Protein AF-A0A7W1J3N5-F1 (afdb_monomer_lite)

Sequence (73 aa):
MIAYLKDEDGAGVVEEHLAGDEGPCVAHAVNLCEVYYDYLRNEGEEAAKDAVETLKNDGLEVRTDMDEPFWKT

Radius of gyration: 12.68 Å; chains: 1; bounding box: 23×27×33 Å

pLDDT: mean 92.98, std 6.49, range [68.69, 98.44]

Secondary structure (DSSP, 8-state):
-HHHHTT-TTHHHHHHHHTTTTS--EEEHHHHHHHHHHHHHHT-HHHHHHHHHHHHHTTPEEE----HHHHT-

Foldseek 3Di:
DVCLLVVHPCVVVVLVVLQAPPHAAEDEPVVLVVQLVVCCVPPRNVSSVVSSVVSVVSGYDYDHDDDPVPPVD

Structure (mmCIF, N/CA/C/O backbone):
data_AF-A0A7W1J3N5-F1
#
_entry.id   AF-A0A7W1J3N5-F1
#
loop_
_atom_site.group_PDB
_atom_site.id
_atom_site.type_symbol
_atom_site.label_atom_id
_atom_site.label_alt_id
_atom_site.label_comp_id
_atom_site.label_asym_id
_atom_site.label_entity_id
_atom_site.label_seq_id
_atom_site.pdbx_PDB_ins_code
_atom_site.Cartn_x
_atom_site.Cartn_y
_atom_site.Cartn_z
_atom_site.occupancy
_atom_site.B_iso_or_equiv
_atom_site.auth_seq_id
_atom_site.auth_comp_id
_atom_site.auth_asym_id
_atom_site.auth_atom_id
_atom_site.pdbx_PDB_model_num
ATOM 1 N N . MET A 1 1 ? -3.331 -3.063 -3.754 1.00 93.38 1 MET A N 1
ATOM 2 C CA . MET A 1 1 ? -2.938 -2.764 -2.358 1.00 93.38 1 MET A CA 1
ATOM 3 C C . 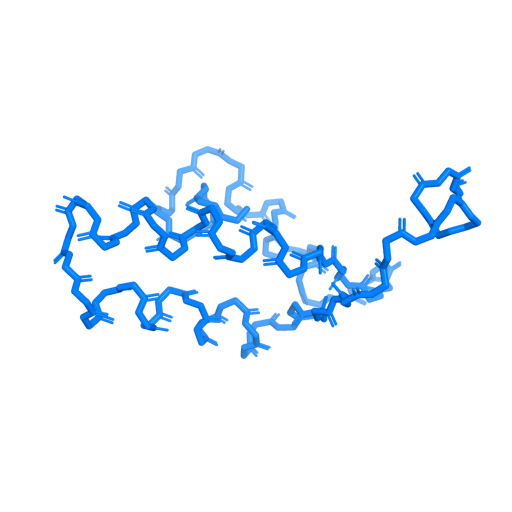MET A 1 1 ? -4.118 -2.847 -1.402 1.00 93.38 1 MET A C 1
ATOM 5 O O . MET A 1 1 ? -4.115 -3.766 -0.608 1.00 93.38 1 MET A O 1
ATOM 9 N N . ILE A 1 2 ? -5.143 -1.986 -1.491 1.00 94.19 2 ILE A N 1
ATOM 10 C CA . ILE A 1 2 ? -6.301 -2.064 -0.568 1.00 94.19 2 ILE A CA 1
ATOM 11 C C . ILE A 1 2 ? -7.013 -3.423 -0.654 1.00 94.19 2 ILE A C 1
ATOM 13 O O . ILE A 1 2 ? -7.216 -4.045 0.377 1.00 94.19 2 ILE A O 1
ATOM 17 N N . ALA A 1 3 ? -7.296 -3.921 -1.865 1.00 93.69 3 ALA A N 1
ATOM 18 C CA . ALA A 1 3 ? -7.925 -5.235 -2.038 1.00 93.69 3 ALA A CA 1
ATOM 19 C C . ALA A 1 3 ? -7.111 -6.380 -1.404 1.00 93.69 3 ALA A C 1
ATOM 21 O O . ALA A 1 3 ? -7.681 -7.265 -0.788 1.00 93.69 3 ALA A O 1
ATOM 22 N N . TYR A 1 4 ? -5.777 -6.317 -1.494 1.00 96.38 4 TYR A N 1
ATOM 23 C CA . TYR A 1 4 ? -4.875 -7.269 -0.839 1.00 96.38 4 TYR A CA 1
ATOM 24 C C . TYR A 1 4 ? -4.960 -7.176 0.690 1.00 96.38 4 TYR A C 1
ATOM 26 O O . TYR A 1 4 ? -5.200 -8.170 1.359 1.00 96.38 4 TYR A O 1
ATOM 34 N N . LEU A 1 5 ? -4.857 -5.964 1.240 1.00 96.44 5 LEU A N 1
ATOM 35 C CA . LEU A 1 5 ? -4.915 -5.731 2.686 1.00 96.44 5 LEU A CA 1
ATOM 36 C C . LEU A 1 5 ? -6.279 -6.062 3.314 1.00 96.44 5 LEU A C 1
ATOM 38 O O . LEU A 1 5 ? -6.351 -6.311 4.516 1.00 96.44 5 LEU A O 1
ATOM 42 N N . LYS A 1 6 ? -7.357 -6.029 2.524 1.00 95.44 6 LYS A N 1
ATOM 43 C CA . LYS A 1 6 ? -8.730 -6.319 2.965 1.00 95.44 6 LYS A CA 1
ATOM 44 C C . LYS A 1 6 ? -9.220 -7.720 2.593 1.00 95.44 6 LYS A C 1
ATOM 46 O O . LYS A 1 6 ? -10.371 -8.024 2.888 1.00 95.44 6 LYS A O 1
ATOM 51 N N . ASP A 1 7 ? -8.372 -8.551 1.981 1.00 95.81 7 ASP A N 1
ATOM 52 C CA . ASP A 1 7 ? -8.743 -9.883 1.477 1.00 95.81 7 ASP A CA 1
ATOM 53 C C . ASP A 1 7 ? -9.998 -9.846 0.572 1.00 95.81 7 ASP A C 1
ATOM 55 O O . ASP A 1 7 ? -10.934 -10.634 0.693 1.00 95.81 7 ASP A O 1
ATOM 59 N N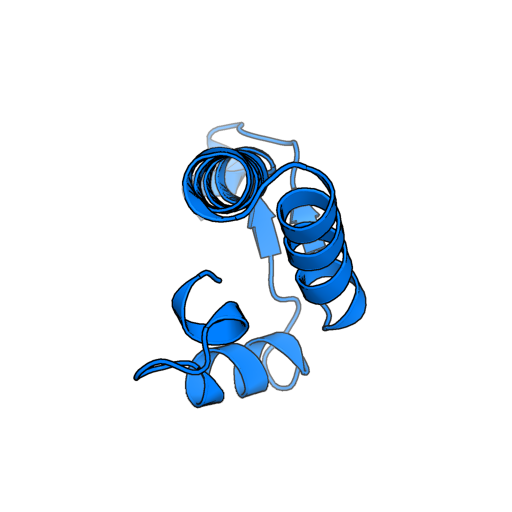 . GLU A 1 8 ? -10.052 -8.847 -0.314 1.00 96.00 8 GLU A N 1
ATOM 60 C CA . GLU A 1 8 ? -11.133 -8.657 -1.286 1.00 96.00 8 GLU A CA 1
ATOM 61 C C . GLU A 1 8 ? -10.819 -9.356 -2.621 1.00 96.00 8 GLU A C 1
ATOM 63 O O . GLU A 1 8 ? -9.698 -9.806 -2.876 1.00 96.00 8 GLU A O 1
ATOM 68 N N . ASP A 1 9 ? -11.802 -9.401 -3.526 1.00 96.75 9 ASP A N 1
ATOM 69 C CA . ASP A 1 9 ? -11.609 -9.922 -4.881 1.00 96.75 9 ASP A CA 1
ATOM 70 C C . ASP A 1 9 ? -10.388 -9.267 -5.559 1.00 96.75 9 ASP A C 1
ATOM 72 O O . ASP A 1 9 ? -10.314 -8.049 -5.741 1.00 96.75 9 ASP A O 1
ATOM 76 N N . GLY A 1 10 ? -9.421 -10.102 -5.948 1.00 92.75 10 GLY A N 1
ATOM 77 C CA . GLY A 1 10 ? -8.139 -9.675 -6.514 1.00 92.75 10 GLY A CA 1
ATOM 78 C C . GLY A 1 10 ? -6.960 -9.698 -5.535 1.00 92.75 10 GLY A C 1
ATOM 79 O O . GLY A 1 10 ? -5.833 -9.496 -5.983 1.00 92.75 10 GLY A O 1
ATOM 80 N N . ALA A 1 11 ? -7.173 -9.995 -4.247 1.00 94.75 11 ALA A N 1
ATOM 81 C CA . ALA A 1 11 ? -6.101 -10.133 -3.257 1.00 94.75 11 ALA A CA 1
ATOM 82 C C . ALA A 1 11 ? -5.040 -11.162 -3.677 1.00 94.75 11 ALA A C 1
ATOM 84 O O . ALA A 1 11 ? -3.864 -10.817 -3.730 1.00 94.75 11 ALA A O 1
ATOM 85 N N . GLY A 1 12 ? -5.456 -12.369 -4.079 1.00 93.19 12 GLY A N 1
ATOM 86 C CA . GLY A 1 12 ? -4.528 -13.433 -4.488 1.00 93.19 12 GLY A CA 1
ATOM 87 C C . GLY A 1 12 ? -3.666 -13.072 -5.704 1.00 93.19 12 GLY A C 1
ATOM 88 O O . GLY A 1 12 ? -2.486 -13.390 -5.738 1.00 93.19 12 GLY A O 1
ATOM 89 N N . VAL A 1 13 ? -4.208 -12.315 -6.665 1.00 92.50 13 VAL A N 1
ATOM 90 C CA . VAL A 1 13 ? -3.421 -11.831 -7.818 1.00 92.50 13 VAL A CA 1
ATOM 91 C C . VAL A 1 13 ? -2.334 -10.857 -7.358 1.00 92.50 13 VAL A C 1
ATOM 93 O O . VAL A 1 13 ? -1.211 -10.880 -7.848 1.00 92.50 13 VAL A O 1
ATOM 96 N N . VAL A 1 14 ? -2.656 -9.981 -6.403 1.00 92.81 14 VAL A N 1
ATOM 97 C CA . VAL A 1 14 ? -1.676 -9.042 -5.844 1.00 92.81 14 VAL A CA 1
ATOM 98 C C . VAL A 1 14 ? -0.624 -9.777 -5.009 1.00 92.81 14 VAL A C 1
ATOM 100 O O . VAL A 1 14 ? 0.546 -9.420 -5.099 1.00 92.81 14 VAL A O 1
ATOM 103 N N . GLU A 1 15 ? -1.018 -10.797 -4.244 1.00 93.31 15 GLU A N 1
ATOM 104 C CA . GLU A 1 15 ? -0.111 -11.652 -3.467 1.00 93.31 15 GLU A CA 1
ATOM 105 C C . GLU A 1 15 ? 0.923 -12.347 -4.368 1.00 93.31 15 GLU A C 1
ATOM 107 O O . GLU A 1 15 ? 2.118 -12.280 -4.090 1.00 93.31 15 GLU A O 1
ATOM 112 N N . GLU A 1 16 ? 0.488 -12.928 -5.492 1.00 91.56 16 GLU A N 1
ATOM 113 C CA . GLU A 1 16 ? 1.374 -13.561 -6.482 1.00 91.56 16 GLU A CA 1
ATOM 114 C C . GLU A 1 16 ? 2.429 -12.580 -7.025 1.00 91.56 16 GLU A C 1
ATOM 116 O O . GLU A 1 16 ? 3.613 -12.912 -7.116 1.00 91.56 16 GLU A O 1
ATOM 121 N N . HIS A 1 17 ? 2.034 -11.340 -7.332 1.00 91.38 17 HIS A N 1
ATOM 122 C CA . HIS A 1 17 ? 2.974 -10.318 -7.799 1.00 91.38 17 HIS A CA 1
ATOM 123 C C . HIS A 1 17 ? 3.909 -9.806 -6.694 1.00 91.38 17 HIS A C 1
ATOM 125 O O . HIS A 1 17 ? 5.071 -9.509 -6.971 1.00 91.38 17 HIS A O 1
ATOM 131 N N . LEU A 1 18 ? 3.425 -9.696 -5.455 1.00 91.88 18 LEU A N 1
ATOM 132 C CA . LEU A 1 18 ? 4.230 -9.290 -4.299 1.00 91.88 18 LEU A CA 1
ATOM 133 C C . LEU A 1 18 ? 5.302 -10.337 -3.954 1.00 91.88 18 LEU A C 1
ATOM 135 O O . LEU A 1 18 ? 6.433 -9.969 -3.641 1.00 91.88 18 LEU A O 1
ATOM 139 N N . ALA A 1 19 ? 4.993 -11.627 -4.123 1.00 88.38 19 ALA A N 1
ATOM 140 C CA . ALA A 1 19 ? 5.931 -12.732 -3.914 1.00 88.38 19 ALA A CA 1
ATOM 141 C C . ALA A 1 19 ? 7.128 -12.740 -4.892 1.00 88.38 19 ALA A C 1
ATOM 143 O O . ALA A 1 19 ? 8.124 -13.422 -4.640 1.00 88.38 19 ALA A O 1
ATOM 144 N N . GLY A 1 20 ? 7.073 -11.951 -5.973 1.00 75.38 20 GLY A N 1
ATOM 145 C CA . GLY A 1 20 ? 8.230 -11.650 -6.818 1.00 75.38 20 GLY A CA 1
ATOM 146 C C . GLY A 1 20 ? 8.523 -12.652 -7.937 1.00 75.38 20 GLY A C 1
ATOM 147 O O . GLY A 1 20 ? 9.616 -12.607 -8.504 1.00 75.38 20 GLY A O 1
ATOM 148 N N . ASP A 1 21 ? 7.573 -13.517 -8.304 1.00 75.00 21 ASP A N 1
ATOM 149 C CA . ASP A 1 21 ? 7.762 -14.510 -9.377 1.00 75.00 21 ASP A CA 1
ATOM 150 C C . ASP A 1 21 ? 8.006 -13.873 -10.765 1.00 75.00 21 ASP A C 1
ATOM 152 O O . ASP A 1 21 ? 8.638 -14.481 -11.633 1.00 75.00 21 ASP A O 1
ATOM 156 N N . GLU A 1 22 ? 7.574 -12.623 -10.972 1.00 79.56 22 GLU A N 1
ATOM 157 C CA . GLU A 1 22 ? 7.669 -11.906 -12.256 1.00 79.56 22 GLU A CA 1
ATOM 158 C C . GLU A 1 22 ? 8.561 -10.647 -12.219 1.00 79.56 22 GLU A C 1
ATOM 160 O O . GLU A 1 22 ? 8.691 -9.943 -13.223 1.00 79.56 22 GLU A O 1
ATOM 165 N N . GLY A 1 23 ? 9.217 -10.368 -11.087 1.00 83.88 23 GLY A N 1
ATOM 166 C CA . GLY A 1 23 ? 10.044 -9.174 -10.875 1.00 83.88 23 GLY A CA 1
ATOM 167 C C . GLY A 1 23 ? 9.593 -8.317 -9.685 1.00 83.88 23 GLY A C 1
ATOM 168 O O . GLY A 1 23 ? 8.660 -8.688 -8.976 1.00 83.88 23 GLY A O 1
ATOM 169 N N . PRO A 1 24 ? 10.268 -7.179 -9.426 1.00 87.12 24 PRO A N 1
ATOM 170 C CA . PRO A 1 24 ? 9.968 -6.341 -8.270 1.00 87.12 24 PRO A CA 1
ATOM 171 C C . PRO A 1 24 ? 8.592 -5.681 -8.405 1.00 87.12 24 PRO A C 1
ATOM 173 O O . PRO A 1 24 ? 8.316 -4.974 -9.379 1.00 87.12 24 PRO A O 1
ATOM 176 N N . CYS A 1 25 ? 7.744 -5.870 -7.396 1.00 92.81 25 CYS A N 1
ATOM 177 C CA . CYS A 1 25 ? 6.484 -5.151 -7.283 1.00 92.81 25 CYS A CA 1
ATOM 178 C C . CYS A 1 25 ? 6.762 -3.750 -6.732 1.00 92.81 25 CYS A C 1
ATOM 180 O O . CYS A 1 25 ? 7.188 -3.595 -5.589 1.00 92.81 25 CYS A O 1
ATOM 182 N N . VAL A 1 26 ? 6.540 -2.719 -7.546 1.00 92.56 26 VAL A N 1
ATOM 183 C CA . VAL A 1 26 ? 6.822 -1.325 -7.179 1.00 92.56 26 VAL A CA 1
ATOM 184 C C . VAL A 1 26 ? 5.537 -0.515 -7.047 1.00 92.56 26 VAL A C 1
ATOM 186 O O . VAL A 1 26 ? 4.598 -0.677 -7.825 1.00 92.56 26 VAL A O 1
ATOM 189 N N . ALA A 1 27 ? 5.513 0.424 -6.103 1.00 94.25 27 ALA A N 1
ATOM 190 C CA . ALA A 1 27 ? 4.486 1.461 -6.033 1.00 94.25 27 ALA A CA 1
ATOM 191 C C . ALA A 1 27 ? 5.096 2.818 -5.691 1.00 94.25 27 ALA A C 1
ATOM 193 O O . ALA A 1 27 ? 6.103 2.913 -4.985 1.00 94.25 27 ALA A O 1
ATOM 194 N N . HIS A 1 28 ? 4.461 3.896 -6.151 1.00 94.56 28 HIS A N 1
ATOM 195 C CA . HIS A 1 28 ? 4.885 5.229 -5.749 1.00 94.56 28 HIS A CA 1
ATOM 196 C C . HIS A 1 28 ? 4.546 5.492 -4.281 1.00 94.56 28 HIS A C 1
ATOM 198 O O . HIS A 1 28 ? 3.519 5.046 -3.763 1.00 94.56 28 HIS A O 1
ATOM 204 N N . ALA A 1 29 ? 5.344 6.344 -3.638 1.00 95.62 29 ALA A N 1
ATOM 205 C CA . ALA A 1 29 ? 5.068 6.853 -2.298 1.00 95.62 29 ALA A CA 1
ATOM 206 C C . ALA A 1 29 ? 3.671 7.493 -2.195 1.00 95.62 29 ALA A C 1
ATOM 208 O O . ALA A 1 29 ? 3.038 7.408 -1.146 1.00 95.62 29 ALA A O 1
ATOM 209 N N . VAL A 1 30 ? 3.151 8.070 -3.288 1.00 95.56 30 VAL A N 1
ATOM 210 C CA . VAL A 1 30 ? 1.787 8.618 -3.317 1.00 95.56 30 VAL A CA 1
ATOM 211 C C . VAL A 1 30 ? 0.725 7.532 -3.128 1.00 95.56 30 VAL A C 1
ATOM 213 O O . VAL A 1 30 ? -0.241 7.759 -2.410 1.00 95.56 30 VAL A O 1
ATOM 216 N N . ASN A 1 31 ? 0.935 6.332 -3.680 1.00 95.44 31 ASN A N 1
ATOM 217 C CA . ASN A 1 31 ? -0.005 5.228 -3.520 1.00 95.44 31 ASN A CA 1
ATOM 218 C C . ASN A 1 31 ? 0.017 4.680 -2.085 1.00 95.44 31 ASN A C 1
ATOM 220 O O . ASN A 1 31 ? -1.021 4.286 -1.559 1.00 95.44 31 ASN A O 1
ATOM 224 N N . LEU A 1 32 ? 1.173 4.705 -1.410 1.00 96.88 32 LEU A N 1
ATOM 225 C CA . LEU A 1 32 ? 1.243 4.399 0.024 1.00 96.88 32 LEU A CA 1
ATOM 226 C C . LEU A 1 32 ? 0.538 5.461 0.868 1.00 96.88 32 LEU A C 1
ATOM 228 O O . LEU A 1 32 ? -0.127 5.112 1.839 1.00 96.88 32 LEU A O 1
ATOM 232 N N . CYS A 1 33 ? 0.644 6.742 0.503 1.00 97.44 33 CYS A N 1
ATOM 233 C CA . CYS A 1 33 ? -0.122 7.795 1.167 1.00 97.44 33 CYS A CA 1
ATOM 234 C C . CYS A 1 33 ? -1.631 7.556 1.022 1.00 97.44 33 CYS A C 1
ATOM 236 O O . CYS A 1 33 ? -2.357 7.714 1.998 1.00 97.44 33 CYS A O 1
ATOM 238 N N . GLU A 1 34 ? -2.107 7.151 -0.159 1.00 97.81 34 GLU A N 1
ATOM 239 C CA . GLU A 1 34 ? -3.519 6.809 -0.382 1.00 97.81 34 GLU A CA 1
ATOM 240 C C . GLU A 1 34 ? -3.977 5.669 0.539 1.00 97.81 34 GLU A C 1
ATOM 242 O O . GLU A 1 34 ? -4.999 5.809 1.208 1.00 97.81 34 GLU A O 1
ATOM 247 N N . VAL A 1 35 ? -3.192 4.589 0.643 1.00 97.81 35 VAL A N 1
ATOM 248 C CA . VAL A 1 35 ? -3.470 3.474 1.569 1.00 97.81 35 VAL A CA 1
ATOM 249 C C . VAL A 1 35 ? -3.474 3.952 3.020 1.00 97.81 35 VAL A C 1
ATOM 251 O O . VAL A 1 35 ? -4.434 3.702 3.746 1.00 97.81 35 VAL A O 1
ATOM 254 N N . TYR A 1 36 ? -2.438 4.682 3.436 1.00 98.44 36 TYR A N 1
ATOM 255 C CA . TYR A 1 36 ? -2.324 5.195 4.798 1.00 98.44 36 TYR A CA 1
ATOM 256 C C . TYR A 1 36 ? -3.526 6.063 5.173 1.00 98.44 36 TYR A C 1
ATOM 258 O O . TYR A 1 36 ? -4.103 5.892 6.242 1.00 98.44 36 TYR A O 1
ATOM 266 N N . TYR A 1 37 ? -3.937 6.985 4.300 1.00 98.25 37 TYR A N 1
ATOM 267 C CA . TYR A 1 37 ? -5.063 7.869 4.584 1.00 98.25 37 TYR A CA 1
ATOM 268 C C . TYR A 1 37 ? -6.422 7.164 4.514 1.00 98.25 37 TYR A C 1
ATOM 270 O O . TYR A 1 37 ? -7.315 7.557 5.269 1.00 98.25 37 TYR A O 1
ATOM 278 N N . ASP A 1 38 ? -6.590 6.132 3.677 1.00 98.06 38 ASP A N 1
ATOM 279 C CA . ASP A 1 38 ? -7.799 5.294 3.694 1.00 98.06 38 ASP A CA 1
ATOM 280 C C . ASP A 1 38 ? -7.957 4.605 5.056 1.00 98.06 38 ASP A C 1
ATOM 282 O O . ASP A 1 38 ? -8.979 4.771 5.725 1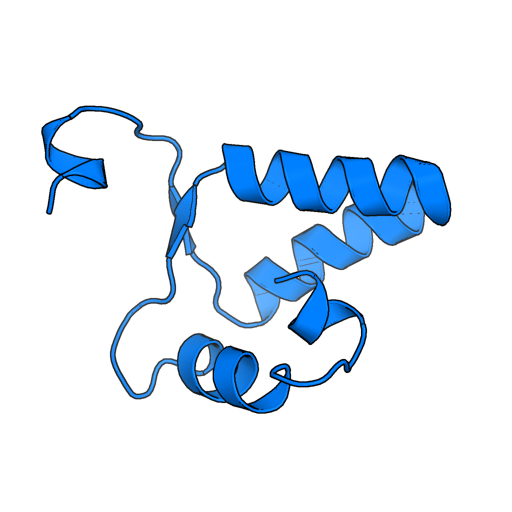.00 98.06 38 ASP A O 1
ATOM 286 N N . TYR A 1 39 ? -6.909 3.927 5.527 1.00 98.25 39 TYR A N 1
ATOM 287 C CA . TYR A 1 39 ? -6.920 3.250 6.825 1.00 98.25 39 TYR A CA 1
ATOM 288 C C . TYR A 1 39 ? -7.003 4.234 7.992 1.00 98.25 39 TYR A C 1
ATOM 290 O O . TYR A 1 39 ? -7.788 4.028 8.914 1.00 98.25 39 TYR A O 1
ATOM 298 N N . LEU A 1 40 ? -6.279 5.357 7.943 1.00 98.44 40 LEU A N 1
ATOM 299 C CA . LEU A 1 40 ? -6.319 6.364 9.007 1.00 98.44 40 LEU A CA 1
ATOM 300 C C . LEU A 1 40 ? -7.740 6.890 9.214 1.00 98.44 40 LEU A C 1
ATOM 302 O O . LEU A 1 40 ? -8.170 7.100 10.347 1.00 98.44 40 LEU A O 1
AT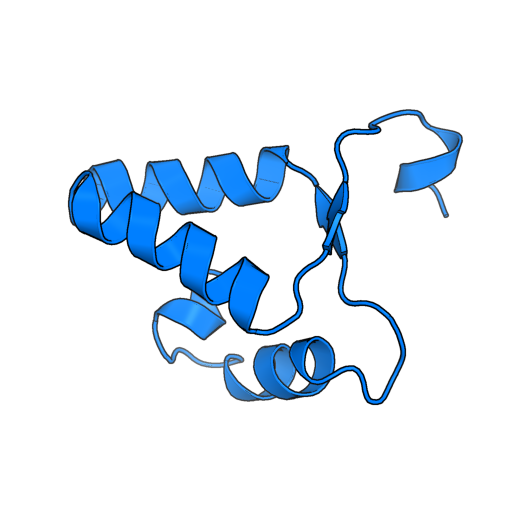OM 306 N N . ARG A 1 41 ? -8.465 7.119 8.116 1.00 98.06 41 ARG A N 1
ATOM 307 C CA . ARG A 1 41 ? -9.823 7.656 8.150 1.00 98.06 41 ARG A CA 1
ATOM 308 C C . ARG A 1 41 ? -10.851 6.626 8.619 1.00 98.06 41 ARG A C 1
ATOM 310 O O . ARG A 1 41 ? -11.813 7.021 9.275 1.00 98.06 41 ARG A O 1
ATOM 317 N N . ASN A 1 42 ? -10.689 5.359 8.246 1.00 97.69 42 ASN A N 1
ATOM 318 C CA . ASN A 1 42 ? -11.702 4.328 8.483 1.00 97.69 42 ASN A CA 1
ATOM 319 C C . ASN A 1 42 ? -11.443 3.503 9.757 1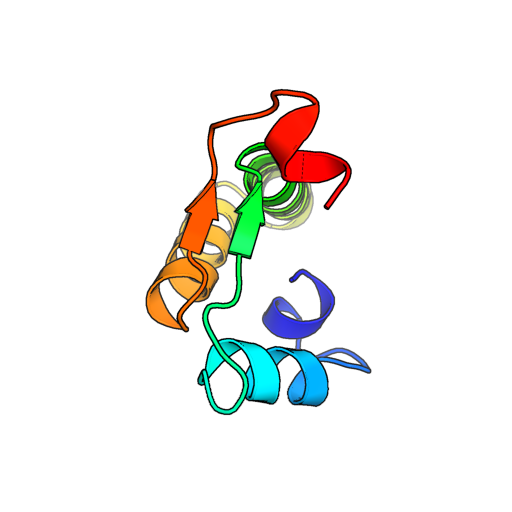.00 97.69 42 ASN A C 1
ATOM 321 O O . ASN A 1 42 ? -12.396 3.067 10.397 1.00 97.69 42 ASN A O 1
ATOM 325 N N . GLU A 1 43 ? -10.179 3.309 10.132 1.00 97.50 43 GLU A N 1
ATOM 326 C CA . GLU A 1 43 ? -9.743 2.320 11.133 1.00 97.50 43 GLU A CA 1
ATOM 327 C C . GLU A 1 43 ? -8.777 2.904 12.181 1.00 97.50 43 GLU A C 1
ATOM 329 O O . GLU A 1 43 ? -8.699 2.401 13.300 1.00 97.50 43 GLU A O 1
ATOM 334 N N . GLY A 1 44 ? -8.101 4.014 11.868 1.00 98.19 44 GLY A N 1
ATOM 335 C CA . GLY A 1 44 ? -7.246 4.755 12.796 1.00 98.19 44 GLY A CA 1
ATOM 336 C C . GLY A 1 44 ? -5.751 4.617 12.514 1.00 98.19 44 GLY A C 1
ATOM 337 O O . GLY A 1 44 ? -5.317 3.976 11.561 1.00 98.19 44 GLY A O 1
ATOM 338 N N . GLU A 1 45 ? -4.943 5.287 13.337 1.00 98.31 45 GLU A N 1
ATOM 339 C CA . GLU A 1 45 ? -3.512 5.476 13.067 1.00 98.31 45 GLU A CA 1
ATOM 340 C C . GLU A 1 45 ? -2.692 4.182 13.149 1.00 98.31 45 GLU A C 1
ATOM 342 O O . GLU A 1 45 ? -1.787 4.000 12.338 1.00 98.31 45 GLU A O 1
ATOM 347 N N . GLU A 1 46 ? -2.991 3.285 14.095 1.00 98.44 46 GLU A N 1
ATOM 348 C CA . GLU A 1 46 ? -2.275 2.002 14.188 1.00 98.44 46 GLU A CA 1
ATOM 349 C C . GLU A 1 46 ? -2.545 1.131 12.961 1.00 98.44 46 GLU A C 1
ATOM 351 O O . GLU A 1 46 ? -1.597 0.742 12.287 1.00 98.44 46 GLU A O 1
ATOM 356 N N . ALA A 1 47 ? -3.814 0.960 12.580 1.00 98.06 47 ALA A N 1
ATOM 357 C CA . ALA A 1 47 ? -4.187 0.217 11.376 1.00 98.06 47 ALA A CA 1
ATOM 358 C C . ALA A 1 47 ? -3.551 0.810 10.104 1.00 98.06 47 ALA A C 1
ATOM 360 O O . ALA A 1 47 ? -3.111 0.076 9.224 1.00 98.06 47 ALA A O 1
ATOM 361 N N . ALA A 1 48 ? -3.439 2.140 10.018 1.00 98.38 48 ALA A N 1
ATOM 362 C CA . ALA A 1 48 ? -2.777 2.810 8.900 1.00 98.38 48 ALA A CA 1
ATOM 363 C C . ALA A 1 48 ? -1.273 2.522 8.822 1.00 98.38 48 ALA A C 1
ATOM 365 O O . ALA A 1 48 ? -0.733 2.341 7.728 1.00 98.38 48 ALA A O 1
ATOM 366 N N . LYS A 1 49 ? -0.586 2.490 9.970 1.00 98.25 49 LYS A N 1
ATOM 367 C CA . LYS A 1 49 ? 0.837 2.134 10.038 1.00 98.25 49 LYS A CA 1
ATOM 368 C C . LYS A 1 49 ? 1.040 0.667 9.686 1.00 98.25 49 LYS A C 1
ATOM 370 O O . LYS A 1 49 ? 1.886 0.376 8.845 1.00 98.25 49 LYS A O 1
ATOM 375 N N . ASP A 1 50 ? 0.230 -0.212 10.266 1.00 98.25 50 ASP A N 1
ATOM 376 C CA . ASP A 1 50 ? 0.300 -1.651 10.028 1.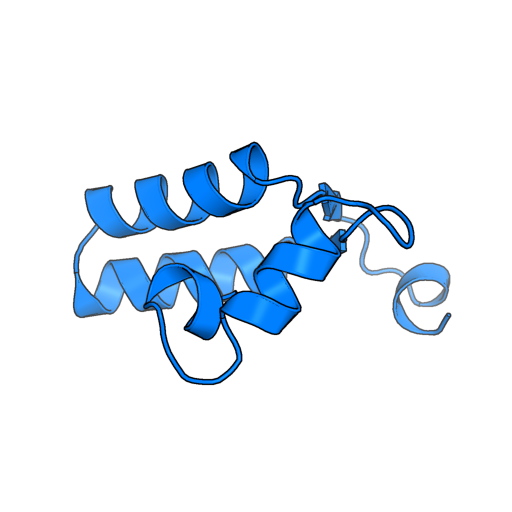00 98.25 50 ASP A CA 1
ATOM 377 C C . ASP A 1 50 ? 0.061 -1.970 8.551 1.00 98.25 50 ASP A C 1
ATOM 379 O O . ASP A 1 50 ? 0.867 -2.666 7.946 1.00 98.25 50 ASP A O 1
ATOM 383 N N . ALA A 1 51 ? -0.949 -1.362 7.921 1.00 98.00 51 ALA A N 1
ATOM 384 C CA . ALA A 1 51 ? -1.228 -1.533 6.495 1.00 98.00 51 ALA A CA 1
ATOM 385 C C . ALA A 1 51 ? -0.023 -1.194 5.598 1.00 98.00 51 ALA A C 1
ATOM 387 O O . ALA A 1 51 ? 0.275 -1.911 4.641 1.00 98.00 51 ALA A O 1
ATOM 388 N N . VAL A 1 52 ? 0.689 -0.104 5.898 1.00 98.06 52 VAL A N 1
ATOM 389 C CA . VAL A 1 52 ? 1.881 0.297 5.136 1.00 98.06 52 VAL A CA 1
ATOM 390 C C . VAL A 1 52 ? 3.054 -0.650 5.385 1.00 98.06 52 VAL A C 1
ATOM 392 O O . VAL A 1 52 ? 3.780 -0.975 4.446 1.00 98.06 52 VAL A O 1
ATOM 395 N N . GLU A 1 53 ? 3.263 -1.081 6.627 1.00 97.88 53 GLU A N 1
ATOM 396 C CA . GLU A 1 53 ? 4.351 -2.001 6.967 1.00 97.88 53 GLU A CA 1
ATOM 397 C C . GLU A 1 53 ? 4.110 -3.408 6.408 1.00 97.88 53 GLU A C 1
ATOM 399 O O . GLU A 1 53 ? 5.048 -4.004 5.887 1.00 97.88 53 GLU A O 1
ATOM 404 N N . THR A 1 54 ? 2.869 -3.903 6.413 1.00 97.44 54 THR A N 1
ATOM 405 C CA . THR A 1 54 ? 2.482 -5.164 5.762 1.00 97.44 54 THR A CA 1
ATOM 406 C C . THR A 1 54 ? 2.879 -5.158 4.291 1.00 97.44 54 THR A C 1
ATOM 408 O O . THR A 1 54 ? 3.652 -6.009 3.871 1.00 97.44 54 THR A O 1
ATOM 411 N N . LEU A 1 55 ? 2.478 -4.135 3.526 1.00 96.81 55 LEU A N 1
ATOM 412 C CA . LEU A 1 55 ? 2.826 -4.044 2.103 1.00 96.81 55 LEU A CA 1
ATOM 413 C C . LEU A 1 55 ? 4.341 -4.108 1.854 1.00 96.81 55 LEU A C 1
ATOM 415 O O . LEU A 1 55 ? 4.786 -4.800 0.942 1.00 96.81 55 LEU A O 1
ATOM 419 N N . LYS A 1 56 ? 5.141 -3.398 2.657 1.00 95.56 56 LYS A N 1
ATOM 420 C CA . LYS A 1 56 ? 6.607 -3.412 2.525 1.00 95.56 56 LYS A CA 1
ATOM 421 C C . LYS A 1 56 ? 7.204 -4.773 2.876 1.00 95.56 56 LYS A C 1
ATOM 423 O O . LYS A 1 56 ? 8.114 -5.228 2.191 1.00 95.56 56 LYS A O 1
ATOM 428 N N . ASN A 1 57 ? 6.716 -5.399 3.946 1.00 95.75 57 ASN A N 1
ATOM 429 C CA . ASN A 1 57 ? 7.189 -6.709 4.392 1.00 95.75 57 ASN A CA 1
ATOM 430 C C . ASN A 1 57 ? 6.854 -7.810 3.383 1.00 95.75 57 ASN A C 1
ATOM 432 O O . ASN A 1 57 ? 7.636 -8.745 3.230 1.00 95.75 57 ASN A O 1
ATOM 436 N N . ASP A 1 58 ? 5.746 -7.648 2.663 1.00 94.50 58 ASP A N 1
ATOM 437 C CA . ASP A 1 58 ? 5.278 -8.602 1.661 1.00 94.50 58 ASP A CA 1
ATOM 438 C C . ASP A 1 58 ? 5.961 -8.424 0.297 1.00 94.50 58 ASP A C 1
ATOM 440 O O . ASP A 1 58 ? 5.669 -9.165 -0.631 1.00 94.50 58 ASP A O 1
ATOM 444 N N . GLY A 1 59 ? 6.903 -7.482 0.170 1.00 94.06 59 GLY A N 1
ATOM 445 C CA . GLY A 1 59 ? 7.752 -7.345 -1.018 1.00 94.06 59 GLY A CA 1
ATOM 446 C C . GLY A 1 59 ? 7.504 -6.094 -1.858 1.00 94.06 59 GLY A C 1
ATOM 447 O O . GLY A 1 59 ? 8.115 -5.949 -2.916 1.00 94.06 59 GLY A O 1
ATOM 448 N N . LEU A 1 60 ? 6.652 -5.164 -1.407 1.00 95.50 60 LEU A N 1
ATOM 449 C CA . LEU A 1 60 ? 6.427 -3.909 -2.125 1.00 95.50 60 LEU A CA 1
ATOM 450 C C . LEU A 1 60 ? 7.628 -2.961 -2.001 1.00 95.50 60 LEU A C 1
ATOM 452 O O . LEU A 1 60 ? 7.953 -2.459 -0.921 1.00 95.50 60 LEU A O 1
ATOM 456 N N . GLU A 1 61 ? 8.218 -2.610 -3.137 1.00 94.75 61 GLU A N 1
ATOM 457 C CA . GLU A 1 61 ? 9.256 -1.592 -3.233 1.00 94.75 61 GLU A CA 1
ATOM 458 C C . GLU A 1 61 ? 8.657 -0.196 -3.448 1.00 94.75 61 GLU A C 1
ATOM 460 O O . GLU A 1 61 ? 7.916 0.072 -4.398 1.00 94.75 61 GLU A O 1
ATOM 465 N N . VAL A 1 62 ? 9.013 0.742 -2.570 1.00 95.31 62 VAL A N 1
ATOM 466 C CA . VAL A 1 62 ? 8.483 2.108 -2.619 1.00 95.31 62 VAL A CA 1
ATOM 467 C C . VAL A 1 62 ? 9.380 3.006 -3.463 1.00 95.31 62 VAL A C 1
ATOM 469 O O . VAL A 1 62 ? 10.567 3.165 -3.178 1.00 95.31 62 VAL A O 1
ATOM 472 N N . ARG A 1 63 ? 8.786 3.670 -4.455 1.00 94.50 63 ARG A N 1
ATOM 473 C CA . ARG A 1 63 ? 9.451 4.642 -5.330 1.00 94.50 63 ARG A CA 1
ATOM 474 C C . ARG A 1 63 ? 9.049 6.065 -4.978 1.00 94.50 63 ARG A C 1
ATOM 476 O O . ARG A 1 63 ? 7.867 6.383 -4.852 1.00 94.50 63 ARG A O 1
ATOM 483 N N . THR A 1 64 ? 10.039 6.926 -4.772 1.00 93.25 64 THR A N 1
ATOM 484 C CA . THR A 1 64 ? 9.836 8.348 -4.439 1.00 93.25 64 THR A CA 1
ATOM 485 C C . THR A 1 64 ? 10.079 9.266 -5.631 1.00 93.25 64 THR A C 1
ATOM 487 O O . THR A 1 64 ? 9.680 10.430 -5.600 1.00 93.25 64 THR A O 1
ATOM 490 N N . ASP A 1 65 ? 10.711 8.746 -6.677 1.00 90.62 65 ASP A N 1
ATOM 491 C CA . ASP A 1 65 ? 10.855 9.402 -7.961 1.00 90.62 65 ASP A CA 1
ATOM 492 C C . ASP A 1 65 ? 9.509 9.468 -8.694 1.00 90.62 65 ASP A C 1
ATOM 494 O O . ASP A 1 65 ? 8.710 8.534 -8.679 1.00 90.62 65 ASP A O 1
ATOM 498 N N . MET A 1 66 ? 9.236 10.638 -9.269 1.00 85.94 66 MET A N 1
ATOM 499 C CA . MET A 1 66 ? 8.002 10.953 -9.998 1.00 85.94 66 MET A CA 1
ATOM 500 C C . MET A 1 66 ? 8.316 11.614 -11.348 1.00 85.94 66 MET A C 1
ATOM 502 O O . MET A 1 66 ? 7.472 12.295 -11.934 1.00 85.94 66 MET A O 1
ATOM 506 N N . ASP A 1 67 ? 9.555 11.490 -11.825 1.00 87.75 67 ASP A N 1
ATOM 507 C CA . ASP A 1 67 ? 9.971 12.061 -13.096 1.00 87.75 67 ASP A CA 1
ATOM 508 C C . ASP A 1 67 ? 9.346 11.305 -14.274 1.00 87.75 67 ASP A C 1
ATOM 510 O O . ASP A 1 67 ? 9.070 10.107 -14.212 1.00 87.75 67 ASP A O 1
ATOM 514 N N . GLU A 1 68 ? 9.093 12.033 -15.366 1.00 87.25 68 GLU A N 1
ATOM 515 C CA . GLU A 1 68 ? 8.466 11.473 -16.570 1.00 87.25 68 GLU A CA 1
ATOM 516 C C . GLU A 1 68 ? 9.138 10.204 -17.113 1.00 87.25 68 GLU A C 1
ATOM 518 O O . GLU A 1 68 ? 8.404 9.309 -17.533 1.00 87.25 68 GLU A O 1
ATOM 523 N N . PRO A 1 69 ? 10.480 10.082 -17.101 1.00 85.12 69 PRO A N 1
ATOM 524 C CA . PRO A 1 69 ? 11.150 8.849 -17.489 1.00 85.12 69 PRO A CA 1
ATOM 525 C C . PRO A 1 69 ? 10.749 7.610 -16.691 1.00 85.12 69 PRO A C 1
ATOM 527 O O . PRO A 1 69 ? 10.877 6.525 -17.238 1.00 85.12 69 PRO A O 1
ATOM 530 N N . PHE A 1 70 ? 10.294 7.729 -15.441 1.00 80.00 70 PHE A N 1
ATOM 531 C CA . PHE A 1 70 ? 9.903 6.569 -14.641 1.00 80.00 70 PHE A CA 1
ATOM 532 C C . PHE A 1 70 ? 8.463 6.133 -14.935 1.00 80.00 70 PHE A C 1
ATOM 534 O O . PHE A 1 70 ? 8.228 5.000 -15.350 1.00 80.00 70 PHE A O 1
ATOM 541 N N . TRP A 1 71 ? 7.488 7.036 -14.787 1.00 75.81 71 TRP A N 1
ATOM 542 C CA . TRP A 1 71 ? 6.068 6.661 -14.861 1.00 75.81 71 TRP A CA 1
ATOM 543 C C . TRP A 1 71 ? 5.527 6.476 -16.288 1.00 75.81 71 TRP A C 1
ATOM 545 O O . TRP A 1 71 ? 4.426 5.954 -16.447 1.00 75.81 71 TRP A O 1
ATOM 555 N N . LYS A 1 72 ? 6.268 6.901 -17.323 1.00 80.00 72 LYS A N 1
ATOM 556 C CA . LYS A 1 72 ? 5.918 6.680 -18.743 1.00 80.00 72 LYS A CA 1
ATOM 557 C C . LYS A 1 72 ? 6.649 5.487 -19.384 1.00 80.00 72 LYS A C 1
ATOM 559 O O . LYS A 1 72 ? 6.760 5.460 -20.612 1.00 80.00 72 LYS A O 1
ATOM 564 N N . THR A 1 73 ? 7.190 4.565 -18.589 1.00 68.69 73 THR A N 1
ATOM 565 C CA . THR A 1 73 ? 7.801 3.321 -19.100 1.00 68.69 73 THR A CA 1
ATOM 566 C C . THR A 1 73 ? 6.750 2.278 -19.442 1.00 68.69 73 THR A C 1
ATOM 568 O O . THR A 1 73 ? 6.967 1.579 -20.458 1.00 68.69 73 THR A O 1
#